Protein AF-A0A1J3H140-F1 (afdb_monomer)

Mean predicted aligned error: 4.36 Å

pLDDT: mean 90.39, std 9.06, range [60.12, 98.44]

Secondary structure (DSSP, 8-state):
---B--HHHHHT-SS-EEEEEEEEEEEEEPPPEEEGGGTEEEEEEEEE-SSSSTTS--TT-S-SSEEEEEEESSGGGS---SSTT-EEEEEEEEEEEETTEEEEE--TTTT-EEEEE---

Structure (mmCIF, N/CA/C/O backbone):
data_AF-A0A1J3H140-F1
#
_entry.id   AF-A0A1J3H140-F1
#
loop_
_atom_site.group_PDB
_atom_site.id
_atom_site.type_symbol
_atom_site.label_atom_id
_atom_site.label_alt_id
_atom_site.label_comp_id
_atom_site.label_asym_id
_atom_site.label_entity_id
_atom_site.label_seq_id
_atom_site.pdbx_PDB_ins_code
_atom_site.Cartn_x
_atom_site.Cartn_y
_atom_site.Cartn_z
_atom_site.occupancy
_atom_site.B_iso_or_equiv
_atom_site.auth_seq_id
_atom_site.auth_comp_id
_atom_site.auth_asym_id
_atom_site.auth_atom_id
_atom_site.pdbx_PDB_model_num
ATOM 1 N N . GLU A 1 1 ? -14.726 2.564 -14.659 1.00 60.12 1 GLU A N 1
ATOM 2 C CA . GLU A 1 1 ? -14.274 1.291 -14.062 1.00 60.12 1 GLU A CA 1
ATOM 3 C C . GLU A 1 1 ? -13.016 1.541 -13.249 1.00 60.12 1 GLU A C 1
ATOM 5 O O . GLU A 1 1 ? -12.283 2.470 -13.574 1.00 60.12 1 GLU A O 1
ATOM 10 N N . ASP A 1 2 ? -12.799 0.781 -12.177 1.00 82.31 2 ASP A N 1
ATOM 11 C CA . ASP A 1 2 ? -11.584 0.902 -11.369 1.00 82.31 2 ASP A CA 1
ATOM 12 C C . ASP A 1 2 ? -10.420 0.244 -12.148 1.00 82.31 2 ASP A C 1
ATOM 14 O O . ASP A 1 2 ? -10.362 -0.979 -12.259 1.00 82.31 2 ASP A O 1
ATOM 18 N N . ARG A 1 3 ? -9.522 1.046 -12.739 1.00 92.00 3 ARG A N 1
ATOM 19 C CA . ARG A 1 3 ? -8.352 0.551 -13.491 1.00 92.00 3 ARG A CA 1
ATOM 20 C C . ARG A 1 3 ? -7.260 0.080 -12.525 1.00 92.00 3 ARG A C 1
ATOM 22 O O . ARG A 1 3 ? -6.909 0.802 -11.595 1.00 92.00 3 ARG A O 1
ATOM 29 N N . LEU A 1 4 ? -6.693 -1.099 -12.783 1.00 95.00 4 LEU A N 1
ATOM 30 C CA . LEU A 1 4 ? -5.475 -1.567 -12.118 1.00 95.00 4 LEU A CA 1
ATOM 31 C C . LEU A 1 4 ? -4.261 -0.822 -12.690 1.00 95.00 4 LEU A C 1
ATOM 33 O O . LEU A 1 4 ? -4.108 -0.740 -13.909 1.00 95.00 4 LEU A O 1
ATOM 37 N N . GLN A 1 5 ? -3.432 -0.264 -11.815 1.00 96.06 5 GLN A N 1
ATOM 38 C CA . GLN A 1 5 ? -2.243 0.505 -12.174 1.00 96.06 5 GLN A CA 1
ATOM 39 C C . GLN A 1 5 ? -1.005 -0.116 -11.537 1.00 96.06 5 GLN A C 1
ATOM 41 O O . GLN A 1 5 ? -1.083 -0.673 -10.435 1.00 96.06 5 GLN A O 1
ATOM 46 N N . THR A 1 6 ? 0.133 0.003 -12.215 1.00 95.38 6 THR A N 1
ATOM 47 C CA . THR A 1 6 ? 1.414 -0.411 -11.632 1.00 95.38 6 THR A CA 1
ATOM 48 C C . THR A 1 6 ? 1.840 0.577 -10.548 1.00 95.38 6 THR A C 1
ATOM 50 O O . THR A 1 6 ? 1.400 1.732 -10.511 1.00 95.38 6 THR A O 1
ATOM 53 N N . ILE A 1 7 ? 2.696 0.137 -9.634 1.00 94.62 7 ILE A N 1
ATOM 54 C CA . ILE A 1 7 ? 3.223 0.991 -8.571 1.00 94.62 7 ILE A CA 1
ATOM 55 C C . ILE A 1 7 ? 4.049 2.131 -9.179 1.00 94.62 7 ILE A C 1
ATOM 57 O O . ILE A 1 7 ? 3.961 3.265 -8.705 1.00 94.62 7 ILE A O 1
ATOM 61 N N . GLU A 1 8 ? 4.795 1.867 -10.254 1.00 92.00 8 GLU A N 1
ATOM 62 C CA . GLU A 1 8 ? 5.551 2.889 -10.978 1.00 92.00 8 GLU A CA 1
ATOM 63 C C . GLU A 1 8 ? 4.629 3.972 -11.565 1.00 92.00 8 GLU A C 1
ATOM 65 O O . GLU A 1 8 ? 4.859 5.157 -11.304 1.00 92.00 8 GLU A O 1
ATOM 70 N N . GLU A 1 9 ? 3.541 3.590 -12.254 1.00 92.88 9 GLU A N 1
ATOM 71 C CA . GLU A 1 9 ? 2.541 4.531 -12.787 1.00 92.88 9 GLU A CA 1
ATOM 72 C C . GLU A 1 9 ? 2.000 5.458 -11.691 1.00 92.88 9 GLU A C 1
ATOM 74 O O . GLU A 1 9 ? 1.895 6.672 -11.881 1.00 92.88 9 GLU A O 1
ATOM 79 N N . LEU A 1 10 ? 1.683 4.893 -10.522 1.00 92.94 10 LEU A N 1
ATOM 80 C CA . LEU A 1 10 ? 1.178 5.657 -9.383 1.00 92.94 10 LEU A CA 1
ATOM 81 C C . LEU A 1 10 ? 2.265 6.551 -8.757 1.00 92.94 10 LEU A C 1
ATOM 83 O O . LEU A 1 10 ? 1.957 7.627 -8.245 1.00 92.94 10 LEU A O 1
ATOM 87 N N . SER A 1 11 ? 3.534 6.139 -8.810 1.00 89.94 11 SER A N 1
ATOM 88 C CA . SER A 1 11 ? 4.660 6.871 -8.215 1.00 89.94 11 SER A CA 1
ATOM 89 C C . SER A 1 11 ? 5.068 8.131 -8.990 1.00 89.94 11 SER A C 1
A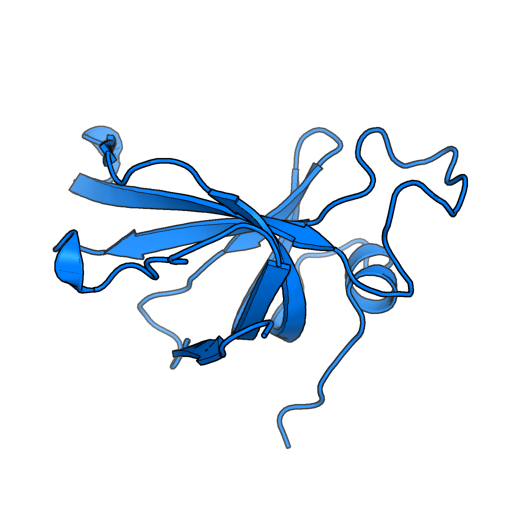TOM 91 O O . SER A 1 11 ? 5.694 9.036 -8.423 1.00 89.94 11 SER A O 1
ATOM 93 N N . TYR A 1 12 ? 4.726 8.218 -10.277 1.00 87.81 12 TYR A N 1
ATOM 94 C CA . TYR A 1 12 ? 5.056 9.377 -11.107 1.00 87.81 12 TYR A CA 1
ATOM 95 C C . TYR A 1 12 ? 4.113 10.560 -10.914 1.00 87.81 12 TYR A C 1
ATOM 97 O O . TYR A 1 12 ? 4.468 11.681 -11.282 1.00 87.81 12 TYR A O 1
ATOM 105 N N . VAL A 1 13 ? 2.941 10.354 -10.311 1.00 84.62 13 VAL A N 1
ATOM 106 C CA . VAL A 1 13 ? 1.994 11.450 -10.104 1.00 84.62 13 VAL A CA 1
ATOM 107 C C . VAL A 1 13 ? 2.506 12.368 -8.983 1.00 84.62 13 VAL A C 1
ATOM 109 O O . VAL A 1 13 ? 2.756 11.902 -7.870 1.00 84.62 13 VAL A O 1
ATOM 112 N N . PRO A 1 14 ? 2.681 13.680 -9.242 1.00 76.81 14 PRO A N 1
ATOM 113 C CA . PRO A 1 14 ? 3.219 14.608 -8.242 1.00 76.81 14 PRO A CA 1
ATOM 114 C C . PRO A 1 14 ? 2.274 14.834 -7.058 1.00 76.81 14 PRO A C 1
ATOM 116 O O . PRO A 1 14 ? 2.710 15.162 -5.958 1.00 76.81 14 PRO A O 1
ATOM 119 N N . GLN A 1 15 ? 0.972 14.702 -7.307 1.00 84.19 15 GLN A N 1
ATOM 120 C CA . GLN A 1 15 ? -0.095 14.915 -6.337 1.00 84.19 15 GLN A CA 1
ATOM 121 C C . GLN A 1 15 ? -0.619 13.582 -5.805 1.00 84.19 15 GLN A C 1
ATOM 123 O O . GLN A 1 15 ? -0.419 12.530 -6.411 1.00 84.19 15 GLN A O 1
ATOM 128 N N . SER A 1 16 ? -1.326 13.630 -4.676 1.00 85.94 16 SER A N 1
ATOM 129 C CA . SER A 1 16 ? -1.981 12.438 -4.149 1.00 85.94 16 SER A CA 1
ATOM 130 C C . SER A 1 16 ? -3.063 11.944 -5.112 1.00 85.94 16 SER A C 1
ATOM 132 O O . SER A 1 16 ? -3.894 12.728 -5.570 1.00 85.94 1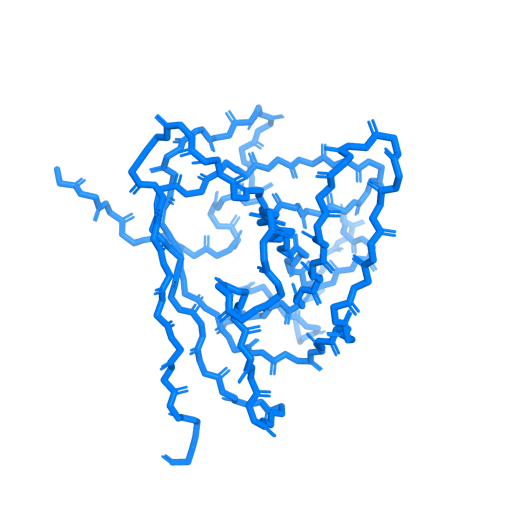6 SER A O 1
ATOM 134 N N . ILE A 1 17 ? -3.051 10.643 -5.402 1.00 87.88 17 ILE A N 1
ATOM 135 C CA . ILE A 1 17 ? -4.049 9.982 -6.240 1.00 87.88 17 ILE A CA 1
ATOM 136 C C . ILE A 1 17 ? -5.092 9.348 -5.320 1.00 87.88 17 ILE A C 1
ATOM 138 O O . ILE A 1 17 ? -4.787 8.346 -4.664 1.00 87.88 17 ILE A O 1
ATOM 142 N N . PRO A 1 18 ? -6.321 9.878 -5.258 1.00 88.19 18 PRO A N 1
ATOM 143 C CA . PRO A 1 18 ? -7.385 9.232 -4.514 1.00 88.19 18 PRO A CA 1
ATOM 144 C C . PRO A 1 18 ? -7.935 8.036 -5.298 1.00 88.19 18 PRO A C 1
ATOM 146 O O . PRO A 1 18 ? -8.043 8.070 -6.523 1.00 88.19 18 PRO A O 1
ATOM 149 N N . LYS A 1 19 ? -8.394 7.014 -4.573 1.00 90.56 19 LYS A N 1
ATOM 150 C CA . LYS A 1 19 ? -9.188 5.901 -5.113 1.00 90.56 19 LYS A CA 1
ATOM 151 C C . LYS A 1 19 ? -8.506 5.096 -6.233 1.00 90.56 19 LYS A C 1
ATOM 153 O O . LYS A 1 19 ? -9.202 4.525 -7.071 1.00 90.56 19 LYS A O 1
ATOM 158 N N . ALA A 1 20 ? -7.181 4.980 -6.216 1.00 93.44 20 ALA A N 1
ATOM 159 C CA . ALA A 1 20 ? -6.451 4.159 -7.181 1.00 93.44 20 ALA A CA 1
ATOM 160 C C . ALA A 1 20 ? -6.450 2.674 -6.784 1.00 93.44 20 ALA A C 1
ATOM 162 O O . ALA A 1 20 ? -6.691 2.318 -5.623 1.00 93.44 20 ALA A O 1
ATOM 163 N N . CYS A 1 21 ? -6.183 1.801 -7.753 1.00 95.62 21 CYS A N 1
ATOM 164 C CA . CYS A 1 21 ? -6.064 0.363 -7.528 1.00 95.62 21 CYS A CA 1
ATOM 165 C C . CYS A 1 21 ? -4.700 -0.133 -7.994 1.00 95.62 21 CYS A C 1
ATOM 167 O O . CYS A 1 21 ? -4.217 0.271 -9.048 1.00 95.62 21 CYS A O 1
ATOM 169 N N . THR A 1 22 ? -4.100 -1.033 -7.227 1.00 97.25 22 THR A N 1
ATOM 170 C CA . THR A 1 22 ? -2.827 -1.666 -7.582 1.00 97.25 22 THR A CA 1
ATOM 171 C C . THR A 1 22 ? -2.747 -3.055 -6.965 1.00 97.25 22 THR A C 1
ATOM 173 O O . THR A 1 22 ? -3.578 -3.434 -6.136 1.00 97.25 22 THR A O 1
ATOM 176 N N . VAL A 1 23 ? -1.763 -3.827 -7.392 1.00 97.88 23 VAL A N 1
ATOM 177 C CA . VAL A 1 23 ? -1.461 -5.153 -6.871 1.00 97.88 23 VAL A CA 1
ATOM 178 C C . VAL A 1 23 ? 0.041 -5.236 -6.668 1.00 97.88 23 VAL A C 1
ATOM 180 O O . VAL A 1 23 ? 0.803 -4.683 -7.456 1.00 97.88 23 VAL A O 1
ATOM 183 N N . GLY A 1 24 ? 0.472 -5.904 -5.607 1.00 97.62 24 GLY A N 1
ATOM 184 C CA . GLY A 1 24 ? 1.892 -6.103 -5.366 1.00 97.62 24 GLY A CA 1
ATOM 185 C C . GLY A 1 24 ? 2.169 -7.339 -4.533 1.00 97.62 24 GLY A C 1
ATOM 186 O O . GLY A 1 24 ? 1.297 -7.857 -3.837 1.00 97.62 24 GLY A O 1
ATOM 187 N N . VAL A 1 25 ? 3.410 -7.795 -4.610 1.00 97.88 25 VAL A N 1
ATOM 188 C CA . VAL A 1 25 ? 3.944 -8.892 -3.810 1.00 97.88 25 VAL A CA 1
ATOM 189 C C . VAL A 1 25 ? 4.388 -8.346 -2.460 1.00 97.88 25 VAL A C 1
ATOM 191 O O . VAL A 1 25 ? 5.116 -7.353 -2.388 1.00 97.88 25 VAL A O 1
ATOM 194 N N . VAL A 1 26 ? 3.959 -8.998 -1.384 1.00 98.19 26 VAL A N 1
ATOM 195 C CA . VAL A 1 26 ? 4.349 -8.672 -0.013 1.00 98.19 26 VAL A CA 1
ATOM 196 C C . VAL A 1 26 ? 5.808 -9.052 0.205 1.00 98.19 26 VAL A C 1
ATOM 198 O O . VAL A 1 26 ? 6.167 -10.225 0.129 1.00 98.19 26 VAL A O 1
ATOM 201 N N . ILE A 1 27 ? 6.641 -8.064 0.536 1.00 97.06 27 ILE A N 1
ATOM 202 C CA . ILE A 1 27 ? 8.062 -8.271 0.872 1.00 97.06 27 ILE A CA 1
ATOM 203 C C . ILE A 1 27 ? 8.370 -8.067 2.358 1.00 97.06 27 ILE A C 1
ATOM 205 O O . ILE A 1 27 ? 9.416 -8.492 2.834 1.00 97.06 27 ILE A O 1
ATOM 209 N N . ASP A 1 28 ? 7.474 -7.401 3.086 1.00 97.19 28 ASP A N 1
ATOM 210 C CA . ASP A 1 28 ? 7.604 -7.119 4.515 1.00 97.19 28 ASP A CA 1
ATOM 211 C C . ASP A 1 28 ? 6.228 -6.765 5.092 1.00 97.19 28 ASP A C 1
ATOM 213 O O . ASP A 1 28 ? 5.405 -6.132 4.423 1.00 97.19 28 ASP A O 1
ATOM 217 N N . SER A 1 29 ? 5.981 -7.142 6.343 1.00 97.50 29 SER A N 1
ATOM 218 C CA . SER A 1 29 ? 4.747 -6.826 7.060 1.00 97.50 29 SER A CA 1
ATOM 219 C C . SER A 1 29 ? 5.041 -6.686 8.545 1.00 97.50 29 SER A C 1
ATOM 221 O O . SER A 1 29 ? 5.540 -7.614 9.177 1.00 97.50 29 SER A O 1
ATOM 223 N N . THR A 1 30 ? 4.654 -5.560 9.138 1.00 97.38 30 THR A N 1
ATOM 224 C CA . THR A 1 30 ? 4.724 -5.406 10.594 1.00 97.38 30 THR A CA 1
ATOM 225 C C . THR A 1 30 ? 3.650 -6.248 11.277 1.00 97.38 30 THR A C 1
ATOM 227 O O . THR A 1 30 ? 2.618 -6.568 10.681 1.00 97.38 30 THR A O 1
ATOM 230 N N . ASN A 1 31 ? 3.822 -6.527 12.569 1.00 96.12 31 ASN A N 1
ATOM 231 C CA . ASN A 1 31 ? 2.676 -6.866 13.410 1.00 96.12 31 ASN A CA 1
ATOM 232 C C . ASN A 1 31 ? 1.714 -5.669 13.493 1.00 96.12 31 ASN A C 1
ATOM 234 O O . ASN A 1 31 ? 2.113 -4.519 13.270 1.00 96.12 31 ASN A O 1
ATOM 238 N N . ALA A 1 32 ? 0.443 -5.943 13.793 1.00 96.81 32 ALA A N 1
ATOM 239 C CA . ALA A 1 32 ? -0.501 -4.887 14.130 1.00 96.81 32 ALA A CA 1
ATOM 240 C C . ALA A 1 32 ? -0.106 -4.273 15.479 1.00 96.81 32 ALA A C 1
ATOM 242 O O . ALA A 1 32 ? 0.206 -4.997 16.424 1.00 96.81 32 ALA A O 1
ATOM 243 N N . TYR A 1 33 ? -0.124 -2.948 15.568 1.00 96.94 33 TYR A N 1
ATOM 244 C CA . TYR A 1 33 ? 0.118 -2.218 16.811 1.00 96.94 33 TYR A CA 1
ATOM 245 C C . TYR A 1 33 ? -0.913 -1.101 16.959 1.00 96.94 33 TYR A C 1
ATOM 247 O O . TYR A 1 33 ? -1.460 -0.622 15.968 1.00 96.94 33 TYR A O 1
ATOM 255 N N . PHE A 1 34 ? -1.209 -0.699 18.191 1.00 96.69 34 PHE A N 1
ATOM 256 C CA . PHE A 1 34 ? -2.178 0.361 18.454 1.00 96.69 34 PHE A CA 1
ATOM 257 C C . PHE A 1 34 ? -1.501 1.738 18.394 1.00 96.69 34 PHE A C 1
ATOM 259 O O . PHE A 1 34 ? -0.462 1.942 19.017 1.00 96.69 34 PHE A O 1
ATOM 266 N N . GLU A 1 35 ? -2.063 2.675 17.628 1.00 95.75 35 GLU A N 1
ATOM 267 C CA . GLU A 1 35 ? -1.601 4.064 17.533 1.00 95.75 35 GLU A CA 1
ATOM 268 C C . GLU A 1 35 ? -2.563 4.969 18.313 1.00 95.75 35 GLU A C 1
ATOM 270 O O . GLU A 1 35 ? -3.632 5.331 17.815 1.00 95.75 35 GLU A O 1
ATOM 275 N N . GLU A 1 36 ? -2.174 5.336 19.540 1.00 94.31 36 GLU A N 1
ATOM 276 C CA . GLU A 1 36 ? -3.022 6.062 20.502 1.00 94.31 36 GLU A CA 1
ATOM 277 C C . GLU A 1 36 ? -3.579 7.371 19.934 1.00 94.31 36 GLU A C 1
ATOM 279 O O . GLU A 1 36 ? -4.776 7.628 20.031 1.00 94.31 36 GLU A O 1
ATOM 284 N N . THR A 1 37 ? -2.749 8.158 19.243 1.00 94.19 37 THR A N 1
ATOM 285 C CA . THR A 1 37 ? -3.153 9.445 18.652 1.00 94.19 37 THR A CA 1
ATOM 286 C C . THR A 1 37 ? -4.279 9.303 17.628 1.00 94.19 37 THR A C 1
ATOM 288 O O . THR A 1 37 ? -5.079 10.220 17.454 1.00 94.19 37 THR A O 1
ATOM 291 N N . LYS A 1 38 ? -4.351 8.163 16.929 1.00 89.00 38 LYS A N 1
ATOM 292 C CA . LYS A 1 38 ? -5.415 7.878 15.954 1.00 89.00 38 LYS A CA 1
ATOM 293 C C . LYS A 1 38 ? -6.529 7.012 16.528 1.00 89.00 38 LYS A C 1
ATOM 295 O O . LYS A 1 38 ? -7.527 6.820 15.836 1.00 89.00 38 LYS A O 1
ATOM 300 N N . ASN A 1 39 ? -6.358 6.497 17.748 1.00 95.19 39 ASN A N 1
ATOM 301 C CA . ASN A 1 39 ? -7.251 5.549 18.407 1.00 95.19 39 ASN A CA 1
ATOM 302 C C . ASN A 1 39 ? -7.593 4.339 17.511 1.00 95.19 39 ASN A C 1
ATOM 304 O O . ASN A 1 39 ? -8.755 3.951 17.384 1.00 95.19 39 ASN A O 1
ATOM 308 N N . LYS A 1 40 ? -6.587 3.800 16.807 1.00 95.38 40 LYS A N 1
ATOM 309 C CA . LYS A 1 40 ? -6.741 2.713 15.825 1.00 95.38 40 LYS A CA 1
ATOM 310 C C . LYS A 1 40 ? -5.552 1.766 15.849 1.00 95.38 40 LYS A C 1
ATOM 312 O O . LYS A 1 40 ? -4.423 2.174 16.114 1.00 95.38 40 LYS A O 1
ATOM 317 N N . TYR A 1 41 ? -5.795 0.516 15.474 1.00 96.50 41 TYR A N 1
ATOM 318 C CA . TYR A 1 41 ? -4.741 -0.412 15.096 1.00 96.50 41 TYR A CA 1
ATOM 319 C C . TYR A 1 41 ? -4.191 -0.055 13.720 1.00 96.50 41 TYR A C 1
ATOM 321 O O . TYR A 1 41 ? -4.936 0.262 12.789 1.00 96.50 41 TYR A O 1
ATOM 329 N N . VAL A 1 42 ? -2.870 -0.127 13.606 1.00 96.38 42 VAL A N 1
ATOM 330 C CA . VAL A 1 42 ? -2.107 0.175 12.403 1.00 96.38 42 VAL A CA 1
ATOM 331 C C . VAL A 1 42 ? -1.327 -1.057 11.989 1.00 96.38 42 VAL A C 1
ATOM 333 O O . VAL A 1 42 ? -0.699 -1.722 12.817 1.00 96.38 42 VAL A O 1
ATOM 336 N N . LYS A 1 43 ? -1.313 -1.330 10.686 1.00 96.69 43 LYS A N 1
ATOM 337 C CA . LYS A 1 43 ? -0.401 -2.300 10.082 1.00 96.69 43 LYS A CA 1
ATOM 338 C C . LYS A 1 43 ? 0.248 -1.714 8.844 1.00 96.69 43 LYS A C 1
ATOM 340 O O . LYS A 1 43 ? -0.414 -1.050 8.046 1.00 96.69 43 LYS A O 1
ATOM 345 N N . LYS A 1 44 ? 1.552 -1.949 8.707 1.00 96.94 44 LYS A N 1
ATOM 346 C CA . LYS A 1 44 ? 2.343 -1.503 7.562 1.00 96.94 44 LYS A CA 1
ATOM 347 C C . LYS A 1 44 ? 2.768 -2.718 6.763 1.00 96.94 44 LYS A C 1
ATOM 349 O O . LYS A 1 44 ? 3.330 -3.654 7.329 1.00 96.94 44 LYS A O 1
ATOM 354 N N . ILE A 1 45 ? 2.516 -2.684 5.464 1.00 97.94 45 ILE A N 1
ATOM 355 C CA . ILE A 1 45 ? 2.926 -3.734 4.531 1.00 97.94 45 ILE A CA 1
ATOM 356 C C . ILE A 1 45 ? 3.738 -3.084 3.418 1.00 97.94 45 ILE A C 1
ATOM 358 O O . ILE A 1 45 ? 3.314 -2.068 2.869 1.00 97.94 45 ILE A O 1
ATOM 362 N N . LYS A 1 46 ? 4.904 -3.644 3.089 1.00 97.06 46 LYS A N 1
ATOM 363 C CA . LYS A 1 46 ? 5.692 -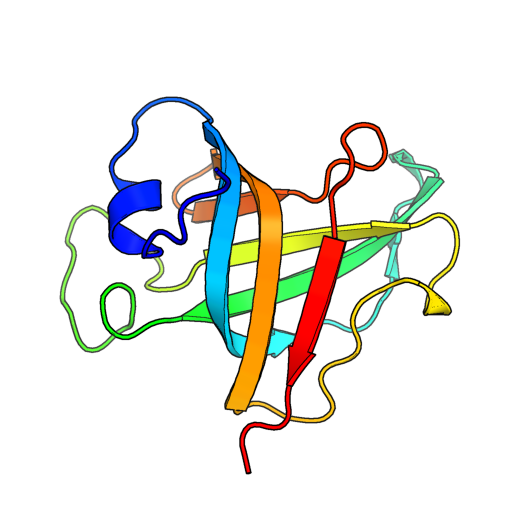3.202 1.935 1.00 97.06 46 LYS A CA 1
ATOM 364 C C . LYS A 1 46 ? 5.413 -4.107 0.745 1.00 97.06 46 LYS A C 1
ATOM 366 O O . LYS A 1 46 ? 5.469 -5.331 0.874 1.00 97.06 46 LYS A O 1
ATOM 371 N N . LEU A 1 47 ? 5.136 -3.484 -0.393 1.00 97.50 47 LEU A N 1
ATOM 372 C CA . LEU A 1 47 ? 4.808 -4.142 -1.649 1.00 97.50 47 LEU A CA 1
ATOM 373 C C . LEU A 1 47 ? 5.813 -3.783 -2.741 1.00 97.50 47 LEU A C 1
ATOM 375 O O . LEU A 1 47 ? 6.317 -2.658 -2.784 1.00 97.50 47 LEU A O 1
ATOM 379 N N . VAL A 1 48 ? 6.037 -4.723 -3.651 1.00 96.12 48 VAL A N 1
ATOM 380 C CA . VAL A 1 48 ? 6.748 -4.509 -4.920 1.00 96.12 48 VAL A CA 1
ATOM 381 C C . VAL A 1 48 ? 5.932 -5.076 -6.074 1.00 96.12 48 VAL A C 1
ATOM 383 O O . VAL A 1 48 ? 5.097 -5.957 -5.870 1.00 96.12 48 VAL A O 1
ATOM 386 N N . ASP A 1 49 ? 6.197 -4.601 -7.283 1.00 95.31 49 ASP A N 1
ATOM 387 C CA . ASP A 1 49 ? 5.730 -5.226 -8.521 1.00 95.31 49 ASP A CA 1
ATOM 388 C C . ASP A 1 49 ? 6.884 -5.312 -9.535 1.00 95.31 49 ASP A C 1
ATOM 390 O O . ASP A 1 49 ? 8.040 -5.020 -9.213 1.00 95.31 49 ASP A O 1
ATOM 394 N N . ASP A 1 50 ? 6.598 -5.760 -10.753 1.00 92.81 50 ASP A N 1
ATOM 395 C CA . ASP A 1 50 ? 7.572 -5.894 -11.840 1.00 92.81 50 ASP A CA 1
ATOM 396 C C . ASP A 1 50 ? 8.161 -4.549 -12.310 1.00 92.81 50 ASP A C 1
ATOM 398 O O . ASP A 1 50 ? 9.286 -4.506 -12.829 1.00 92.81 50 ASP A O 1
ATOM 402 N N . THR A 1 51 ? 7.433 -3.452 -12.091 1.00 92.00 51 THR A N 1
ATOM 403 C CA . THR A 1 51 ? 7.831 -2.084 -12.450 1.00 92.00 51 THR A CA 1
ATOM 404 C C . THR A 1 51 ? 8.575 -1.351 -11.333 1.00 92.00 51 THR A C 1
ATOM 406 O O . THR A 1 51 ? 9.395 -0.482 -11.613 1.00 92.00 51 THR A O 1
ATOM 409 N N . TYR A 1 52 ? 8.353 -1.722 -10.071 1.00 89.62 52 TYR A N 1
ATOM 410 C CA . TYR A 1 52 ? 8.802 -0.978 -8.897 1.00 89.62 52 TYR A CA 1
ATOM 411 C C . TYR A 1 52 ? 9.440 -1.914 -7.863 1.00 89.62 52 TYR A C 1
ATOM 413 O O . TYR A 1 52 ? 8.821 -2.339 -6.885 1.00 89.62 52 TYR A O 1
ATOM 421 N N . ASN A 1 53 ? 10.709 -2.247 -8.106 1.00 88.75 53 ASN A N 1
ATOM 422 C CA . ASN A 1 53 ? 11.516 -3.143 -7.278 1.00 88.75 53 ASN A CA 1
ATOM 423 C C . ASN A 1 53 ? 13.016 -2.795 -7.378 1.00 88.75 53 ASN A C 1
ATOM 425 O O . ASN A 1 53 ? 13.422 -1.929 -8.154 1.00 88.75 53 ASN A O 1
ATOM 429 N N . THR A 1 54 ? 13.859 -3.451 -6.577 1.00 81.56 54 THR A N 1
ATOM 430 C CA . THR A 1 54 ? 15.299 -3.140 -6.469 1.00 81.56 54 THR A CA 1
ATOM 431 C C . THR A 1 54 ? 16.124 -3.497 -7.706 1.00 81.56 54 THR A C 1
ATOM 433 O O . THR A 1 54 ? 17.264 -3.051 -7.808 1.00 81.56 54 THR A O 1
ATOM 436 N N . SER A 1 55 ? 15.582 -4.275 -8.648 1.00 79.12 55 SER A N 1
ATOM 437 C CA . SER A 1 55 ? 16.287 -4.610 -9.894 1.00 79.12 55 SER A CA 1
ATOM 438 C C . SER A 1 55 ? 16.324 -3.447 -10.891 1.00 79.12 55 SER A C 1
ATOM 440 O O . SER A 1 55 ? 17.146 -3.452 -11.806 1.00 79.12 55 SER A O 1
ATOM 442 N N . ARG A 1 56 ? 15.481 -2.423 -10.699 1.00 71.19 56 ARG A N 1
ATOM 443 C CA . ARG A 1 56 ? 15.453 -1.212 -11.523 1.00 71.19 56 ARG A CA 1
ATOM 444 C C . ARG A 1 56 ? 16.043 -0.038 -10.746 1.00 71.19 56 ARG A C 1
ATOM 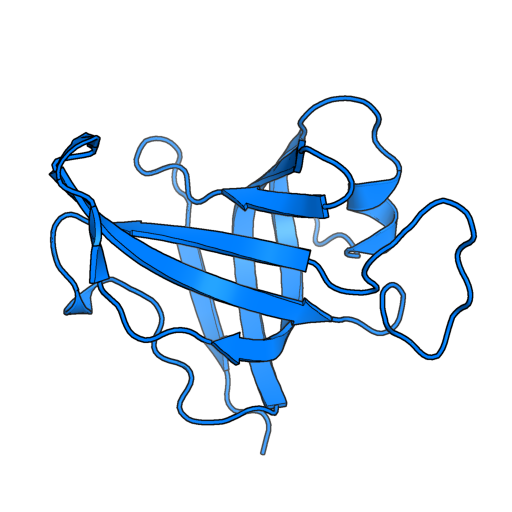446 O O . ARG A 1 56 ? 15.501 0.388 -9.727 1.00 71.19 56 ARG A O 1
ATOM 453 N N . TYR A 1 57 ? 17.169 0.489 -11.224 1.00 68.69 57 TYR A N 1
ATOM 454 C CA . TYR A 1 57 ? 17.776 1.688 -10.649 1.00 68.69 57 TYR A CA 1
ATOM 455 C C . TYR A 1 57 ? 16.883 2.909 -10.902 1.00 68.69 57 TYR A C 1
ATOM 457 O O . TYR A 1 57 ? 16.601 3.238 -12.053 1.00 68.69 57 TYR A O 1
ATOM 465 N N . ASN A 1 58 ? 16.480 3.605 -9.835 1.00 70.19 58 ASN A N 1
ATOM 466 C CA . ASN A 1 58 ? 15.785 4.887 -9.921 1.00 70.19 58 ASN A CA 1
ATOM 467 C C . ASN A 1 58 ? 16.498 5.924 -9.028 1.00 70.19 58 ASN A C 1
ATOM 469 O O . ASN A 1 58 ? 16.400 5.840 -7.802 1.00 70.19 58 ASN A O 1
ATOM 473 N N . PRO A 1 59 ? 17.201 6.917 -9.608 1.00 68.00 59 PRO A N 1
ATOM 474 C CA . PRO A 1 59 ? 17.978 7.898 -8.846 1.00 68.00 59 PRO A CA 1
ATOM 475 C C . PRO A 1 59 ? 17.110 8.826 -7.985 1.00 68.00 59 PRO A C 1
ATOM 477 O O . PRO A 1 59 ? 17.611 9.450 -7.052 1.00 68.00 59 PRO A O 1
ATOM 480 N N . HIS A 1 60 ? 15.810 8.916 -8.268 1.00 66.12 60 HIS A N 1
ATOM 481 C CA . HIS A 1 60 ? 14.867 9.765 -7.537 1.00 66.12 60 HIS A CA 1
ATOM 482 C C . HIS A 1 60 ? 14.152 9.030 -6.401 1.00 66.12 60 HIS A C 1
ATOM 484 O O . HIS A 1 60 ? 13.187 9.548 -5.838 1.00 66.12 60 HIS A O 1
ATOM 490 N N . GLN A 1 61 ? 14.590 7.813 -6.078 1.00 67.50 61 GLN A N 1
ATOM 491 C CA . GLN A 1 61 ? 13.849 6.926 -5.207 1.00 67.50 61 GLN A CA 1
ATOM 492 C C . GLN A 1 61 ? 14.777 6.198 -4.238 1.00 67.50 61 GLN A C 1
ATOM 494 O O . GLN A 1 61 ? 15.538 5.310 -4.606 1.00 67.50 61 GLN A O 1
ATOM 499 N N . LYS A 1 62 ? 14.679 6.563 -2.956 1.00 71.12 62 LYS A N 1
ATOM 500 C CA . LYS A 1 62 ? 15.492 5.960 -1.891 1.00 71.12 62 LYS A CA 1
ATOM 501 C C . LYS A 1 62 ? 15.129 4.496 -1.626 1.00 71.12 62 LYS A C 1
ATOM 503 O O . LYS A 1 62 ? 15.986 3.712 -1.231 1.00 71.12 62 LYS A O 1
ATOM 508 N N . TYR A 1 63 ? 13.858 4.144 -1.821 1.00 79.88 63 TYR A N 1
ATOM 509 C CA . TYR A 1 63 ? 13.322 2.821 -1.523 1.00 79.88 63 TYR A CA 1
ATOM 510 C C . TYR A 1 63 ? 12.492 2.282 -2.685 1.00 79.88 63 TYR A C 1
ATOM 512 O O . TYR A 1 63 ? 11.468 2.866 -3.044 1.00 79.88 63 TYR A O 1
ATOM 520 N N . SER A 1 64 ? 12.889 1.132 -3.227 1.00 87.06 64 SER A N 1
ATOM 521 C CA . SER 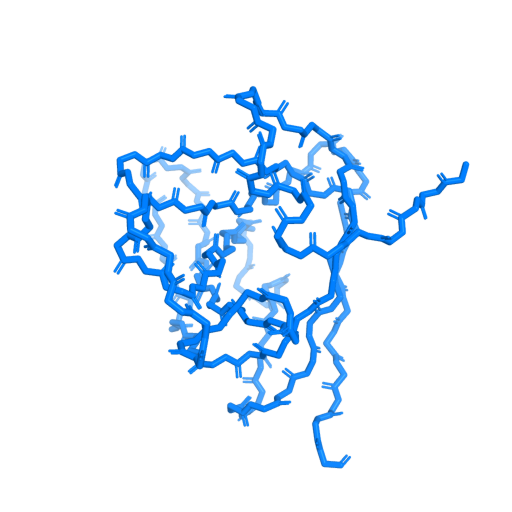A 1 64 ? 12.203 0.456 -4.336 1.00 87.06 64 SER A CA 1
ATOM 522 C C . SER A 1 64 ? 11.010 -0.398 -3.903 1.00 87.06 64 SER A C 1
ATOM 524 O O . SER A 1 64 ? 10.907 -1.554 -4.294 1.00 87.06 64 SER A O 1
ATOM 526 N N . TYR A 1 65 ? 10.143 0.153 -3.048 1.00 93.00 65 TYR A N 1
ATOM 527 C CA . TYR A 1 65 ? 8.911 -0.490 -2.585 1.00 93.00 65 TYR A CA 1
ATOM 528 C C . TYR A 1 65 ? 7.837 0.537 -2.204 1.00 93.00 65 TYR A C 1
ATOM 530 O O . TYR A 1 65 ? 8.133 1.661 -1.788 1.00 93.00 65 TYR A O 1
ATOM 538 N N . LEU A 1 66 ? 6.577 0.139 -2.325 1.00 95.06 66 LEU A N 1
ATOM 539 C CA . LEU A 1 66 ? 5.414 0.875 -1.838 1.00 95.06 66 LEU A CA 1
ATOM 540 C C . LEU A 1 66 ? 5.163 0.507 -0.373 1.00 95.06 66 LEU A C 1
ATOM 542 O O . LEU A 1 66 ? 5.082 -0.671 -0.047 1.00 95.06 66 LEU A O 1
ATOM 546 N N . THR A 1 67 ? 4.996 1.490 0.516 1.00 96.25 67 THR A N 1
ATOM 547 C CA . THR A 1 67 ? 4.557 1.231 1.903 1.00 96.25 67 THR A CA 1
ATOM 548 C C . THR A 1 67 ? 3.062 1.486 2.043 1.00 96.25 67 THR A C 1
ATOM 550 O O . THR A 1 67 ? 2.606 2.609 1.859 1.00 96.25 67 THR A O 1
ATOM 553 N N . VAL A 1 68 ? 2.291 0.471 2.412 1.00 97.00 68 VAL A N 1
ATOM 554 C CA . VAL A 1 68 ? 0.838 0.567 2.569 1.00 97.00 68 VAL A CA 1
ATOM 555 C C . VAL A 1 68 ? 0.471 0.585 4.045 1.00 97.00 68 VAL A C 1
ATOM 557 O O . VAL A 1 68 ? 0.871 -0.304 4.798 1.00 97.00 68 VAL A O 1
ATOM 560 N N . PHE A 1 69 ? -0.300 1.589 4.449 1.00 96.19 69 PHE A N 1
ATOM 561 C CA . PHE A 1 69 ? -0.818 1.748 5.798 1.00 96.19 69 PHE A CA 1
ATOM 562 C C . PHE A 1 69 ? -2.284 1.328 5.851 1.00 96.19 69 PHE A C 1
ATOM 564 O O . PHE A 1 69 ? -3.140 1.887 5.160 1.00 96.19 69 PHE A O 1
ATOM 571 N N . PHE A 1 70 ? -2.558 0.362 6.718 1.00 95.88 70 PHE A N 1
ATOM 572 C CA . PHE A 1 70 ? -3.897 -0.083 7.065 1.00 95.88 70 PHE A CA 1
ATOM 573 C C . PHE A 1 70 ? -4.255 0.434 8.449 1.00 95.88 70 PHE A C 1
ATOM 575 O O . PHE A 1 70 ? -3.421 0.414 9.355 1.00 95.88 70 PHE A O 1
ATOM 582 N N . TYR A 1 71 ? -5.501 0.873 8.591 1.00 94.12 71 TYR A N 1
ATOM 583 C CA . TYR A 1 71 ? -6.053 1.422 9.820 1.00 94.12 71 TYR A CA 1
ATOM 584 C C . TYR A 1 71 ? -7.375 0.725 10.111 1.00 94.12 71 TYR A C 1
ATOM 586 O O . TYR A 1 71 ? -8.220 0.647 9.221 1.00 94.12 71 TYR A O 1
ATOM 594 N N . SER A 1 72 ? -7.560 0.249 11.339 1.00 93.62 72 SER A N 1
ATOM 595 C CA . SER A 1 72 ? -8.830 -0.330 11.778 1.00 93.62 72 SER A CA 1
ATOM 596 C C . SER A 1 72 ? -9.050 -0.138 13.283 1.00 93.62 72 SER A C 1
ATOM 598 O O . SER A 1 72 ? -8.076 -0.147 14.040 1.00 93.62 72 SER A O 1
ATOM 600 N N . PRO A 1 73 ? -10.301 -0.001 13.759 1.00 93.75 73 PRO A N 1
ATOM 601 C CA . PRO A 1 73 ? -10.632 -0.112 15.179 1.00 93.75 73 PRO A CA 1
ATOM 602 C C . PRO A 1 73 ? -10.314 -1.487 15.783 1.00 93.75 73 PRO A C 1
ATOM 604 O O . PRO A 1 73 ? -10.136 -1.581 16.995 1.00 93.75 73 PRO A O 1
ATOM 607 N N . LYS A 1 74 ? -10.238 -2.543 14.960 1.00 93.81 74 LYS A N 1
ATOM 608 C CA . LYS A 1 74 ? -9.980 -3.920 15.399 1.00 93.81 74 LYS A CA 1
ATOM 609 C C . LYS A 1 74 ? -8.794 -4.536 14.650 1.00 93.81 74 LYS A C 1
ATOM 611 O O . LYS A 1 74 ? -8.702 -4.373 13.430 1.00 93.81 74 LYS A O 1
ATOM 616 N N . PRO A 1 75 ? -7.886 -5.254 15.330 1.00 94.75 75 PRO A N 1
ATOM 617 C CA . PRO A 1 75 ? -6.710 -5.826 14.684 1.00 94.75 75 PRO A CA 1
ATOM 618 C C . PRO A 1 75 ? -7.058 -6.943 13.689 1.00 94.75 75 PRO A C 1
ATOM 620 O O . PRO A 1 75 ? -6.337 -7.112 12.709 1.00 94.75 75 PRO A O 1
ATOM 623 N N . GLU A 1 76 ? -8.154 -7.677 13.902 1.00 94.25 76 GLU A N 1
ATOM 624 C CA . GLU A 1 76 ? -8.612 -8.761 13.022 1.00 94.25 76 GLU A CA 1
ATOM 625 C C . GLU A 1 76 ? -9.093 -8.295 11.639 1.00 94.25 76 GLU A C 1
ATOM 627 O O . GLU A 1 76 ? -9.074 -9.081 10.695 1.00 94.25 76 GLU A O 1
ATOM 632 N N . ASP A 1 77 ? -9.455 -7.018 11.490 1.00 93.06 77 ASP A N 1
ATOM 633 C CA . ASP A 1 77 ? -9.874 -6.435 10.207 1.00 93.06 77 ASP A CA 1
ATOM 634 C C . ASP A 1 77 ? -8.674 -5.989 9.344 1.00 93.06 77 ASP A C 1
ATOM 636 O O . ASP A 1 77 ? -8.840 -5.500 8.223 1.00 93.06 77 ASP A O 1
ATOM 640 N N . LEU A 1 78 ? -7.447 -6.104 9.866 1.00 95.19 78 LEU A N 1
ATOM 641 C CA . LEU A 1 78 ? -6.226 -5.758 9.145 1.00 95.19 78 LEU A CA 1
ATOM 642 C C . LEU A 1 78 ? -5.733 -6.955 8.315 1.00 95.19 78 LEU A C 1
ATOM 644 O O . LEU A 1 78 ? -5.816 -8.100 8.764 1.00 95.19 78 LEU A O 1
ATOM 648 N N . PRO A 1 79 ? -5.137 -6.722 7.132 1.00 95.75 79 PRO A N 1
ATOM 649 C CA . PRO A 1 79 ? -4.566 -7.798 6.327 1.00 95.75 79 PRO A CA 1
ATOM 650 C C . PR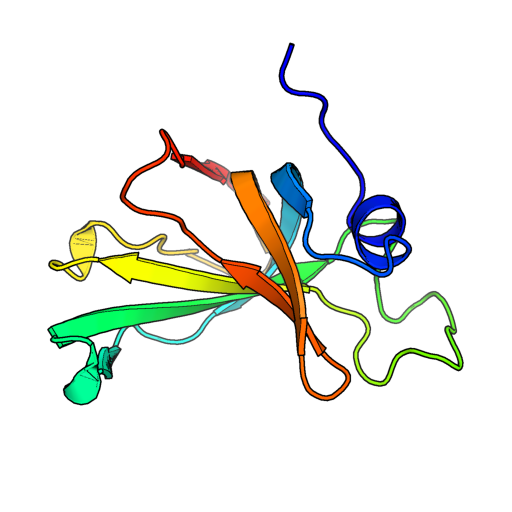O A 1 79 ? -3.501 -8.563 7.105 1.00 95.75 79 PRO A C 1
ATOM 652 O O . PRO A 1 79 ? -2.629 -7.968 7.740 1.00 95.75 79 PRO A O 1
ATOM 655 N N . ASN A 1 80 ? -3.521 -9.891 7.026 1.00 95.69 80 ASN A N 1
ATOM 656 C CA . ASN A 1 80 ?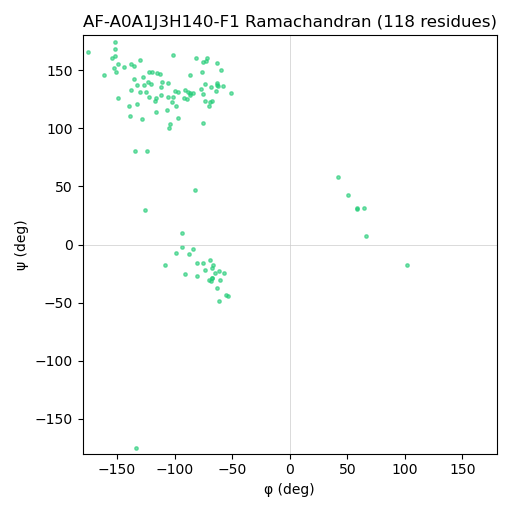 -2.526 -10.735 7.678 1.00 95.69 80 ASN A CA 1
ATOM 657 C C . ASN A 1 80 ? -1.829 -11.676 6.688 1.00 95.69 80 ASN A C 1
ATOM 659 O O . ASN A 1 80 ? -2.215 -12.844 6.606 1.00 95.69 80 ASN A O 1
ATOM 663 N N . PRO A 1 81 ? -0.827 -11.171 5.933 1.00 95.81 81 PRO A N 1
ATOM 664 C CA . PRO A 1 81 ? 0.033 -12.008 5.099 1.00 95.81 81 PRO A CA 1
ATOM 665 C C . PRO A 1 81 ? 0.600 -13.163 5.917 1.00 95.81 81 PRO A C 1
ATOM 667 O O . PRO A 1 81 ? 1.110 -12.942 7.017 1.00 95.81 81 PRO A O 1
ATOM 670 N N . ARG A 1 82 ? 0.493 -14.390 5.401 1.00 93.75 82 ARG A N 1
ATOM 671 C CA . ARG A 1 82 ? 1.025 -15.573 6.095 1.00 93.75 82 ARG A CA 1
ATOM 672 C C . ARG A 1 82 ? 2.523 -15.704 5.862 1.00 93.75 82 ARG A C 1
ATOM 674 O O . ARG A 1 82 ? 3.226 -16.259 6.702 1.00 93.75 82 ARG A O 1
ATOM 681 N N . ARG A 1 83 ? 2.997 -15.182 4.731 1.00 95.12 83 ARG A N 1
ATOM 682 C CA . ARG A 1 83 ? 4.394 -15.228 4.310 1.00 95.12 83 ARG A CA 1
ATOM 683 C C . ARG A 1 83 ? 4.760 -14.040 3.430 1.00 95.12 83 ARG A C 1
ATOM 685 O O . ARG A 1 83 ? 3.912 -13.391 2.822 1.00 95.12 83 ARG A O 1
ATOM 692 N N . ILE A 1 84 ? 6.063 -13.815 3.329 1.00 96.62 84 ILE A N 1
ATOM 693 C CA . ILE A 1 84 ? 6.651 -13.044 2.235 1.00 96.62 84 ILE A CA 1
ATOM 694 C C . ILE A 1 84 ? 6.379 -13.798 0.925 1.00 96.62 84 ILE A C 1
ATOM 696 O O . ILE A 1 84 ? 6.499 -15.022 0.889 1.00 96.62 84 ILE A O 1
ATOM 700 N N . GLY A 1 85 ? 6.001 -13.073 -0.125 1.00 97.06 85 GLY A N 1
ATOM 701 C CA . GLY A 1 85 ? 5.610 -13.635 -1.420 1.00 97.06 85 GLY A CA 1
ATOM 702 C C . GLY A 1 85 ? 4.099 -13.675 -1.665 1.00 97.06 85 GLY A C 1
ATOM 703 O O . GLY A 1 85 ? 3.691 -13.749 -2.819 1.00 97.06 85 GLY A O 1
ATOM 704 N N . ASP A 1 86 ? 3.264 -13.561 -0.623 1.00 98.31 86 ASP A N 1
ATOM 705 C CA . ASP A 1 86 ? 1.813 -13.422 -0.803 1.00 98.31 86 ASP A CA 1
ATOM 706 C C . ASP A 1 86 ? 1.482 -12.164 -1.627 1.00 98.31 86 ASP A C 1
ATOM 708 O O . ASP A 1 86 ? 2.194 -11.159 -1.581 1.00 98.31 86 ASP A O 1
ATOM 712 N N . ILE A 1 87 ? 0.384 -12.203 -2.379 1.00 98.31 87 ILE A N 1
ATOM 713 C CA . ILE A 1 87 ? -0.034 -11.110 -3.262 1.00 98.31 87 ILE A CA 1
ATOM 714 C C . ILE A 1 87 ? -1.117 -10.295 -2.563 1.00 98.31 87 ILE A C 1
ATOM 716 O O . ILE A 1 87 ? -2.092 -10.843 -2.050 1.00 98.31 87 ILE A O 1
ATOM 720 N N . LEU A 1 88 ? -0.979 -8.972 -2.569 1.00 98.44 88 LEU A N 1
ATOM 721 C CA . LEU A 1 88 ? -1.950 -8.051 -1.992 1.00 98.44 88 LEU A CA 1
ATOM 722 C C . LEU A 1 88 ? -2.558 -7.172 -3.084 1.00 98.44 88 LEU A C 1
ATOM 724 O O . LEU A 1 88 ? -1.879 -6.338 -3.684 1.00 98.44 88 LEU A O 1
ATOM 728 N N . TYR A 1 89 ? -3.856 -7.346 -3.316 1.00 97.75 89 TYR A N 1
ATOM 729 C CA . TYR A 1 89 ? -4.661 -6.461 -4.150 1.00 97.75 89 TYR A CA 1
ATOM 730 C C . TYR A 1 89 ? -5.224 -5.315 -3.307 1.00 97.75 89 TYR A C 1
ATOM 732 O O . TYR A 1 89 ? -5.812 -5.539 -2.246 1.00 97.75 89 TYR A O 1
ATOM 740 N N . LEU A 1 90 ? -5.064 -4.088 -3.799 1.00 96.50 90 LEU A N 1
ATOM 741 C CA . LEU A 1 90 ? -5.530 -2.857 -3.174 1.00 96.50 90 LEU A CA 1
ATOM 742 C C . LEU A 1 90 ? -6.560 -2.192 -4.077 1.00 96.50 90 LEU A C 1
ATOM 744 O O . LEU A 1 90 ? -6.263 -1.839 -5.220 1.00 96.50 90 LEU A O 1
ATOM 748 N N . ARG A 1 91 ? -7.753 -1.949 -3.541 1.00 95.12 91 ARG A N 1
ATOM 749 C CA . ARG A 1 91 ? -8.826 -1.256 -4.245 1.00 95.12 91 ARG A CA 1
ATOM 750 C C . ARG A 1 91 ? -9.167 0.057 -3.563 1.00 95.12 91 ARG A C 1
ATOM 752 O O . ARG A 1 91 ? -9.534 0.077 -2.389 1.00 95.12 91 ARG A O 1
ATOM 759 N N . ARG A 1 92 ? -9.127 1.134 -4.349 1.00 93.31 92 ARG A N 1
ATOM 760 C CA . ARG A 1 92 ? -9.517 2.503 -3.979 1.00 93.31 92 ARG A CA 1
ATOM 761 C C . ARG A 1 92 ? -8.663 3.165 -2.892 1.00 93.31 92 ARG A C 1
ATOM 763 O O . ARG A 1 92 ? -9.152 4.036 -2.181 1.00 93.31 92 ARG A O 1
ATOM 770 N N . PHE A 1 93 ? -7.382 2.827 -2.813 1.00 94.56 93 PHE A N 1
ATOM 771 C CA . PHE A 1 93 ? -6.449 3.438 -1.863 1.00 94.56 93 PHE A CA 1
ATOM 772 C C . PHE A 1 93 ? -6.038 4.849 -2.300 1.00 94.56 93 PHE A C 1
ATOM 774 O O . PHE A 1 93 ? -6.109 5.196 -3.482 1.00 94.56 93 PHE A O 1
ATOM 781 N N . SER A 1 94 ? -5.608 5.665 -1.334 1.00 93.75 94 SER A N 1
ATOM 782 C CA . SER A 1 94 ? -4.960 6.947 -1.621 1.00 93.75 94 SER A CA 1
ATOM 783 C C . SER A 1 94 ? -3.454 6.764 -1.699 1.00 93.75 94 SER A C 1
ATOM 785 O O . SER A 1 94 ? -2.861 6.257 -0.749 1.00 93.75 94 SER A O 1
ATOM 787 N N . PHE A 1 95 ? -2.835 7.188 -2.795 1.00 94.31 95 PHE A N 1
ATOM 788 C CA . PHE A 1 95 ? -1.390 7.079 -2.986 1.00 94.31 95 PHE A CA 1
ATOM 789 C C . PHE A 1 95 ? -0.727 8.453 -2.999 1.00 94.31 95 PHE A C 1
ATOM 791 O O . PHE A 1 95 ? -1.326 9.426 -3.456 1.00 94.31 95 PHE A O 1
ATOM 798 N N . GLY A 1 96 ? 0.502 8.551 -2.494 1.00 92.38 96 GLY A N 1
ATOM 799 C CA . GLY A 1 96 ? 1.254 9.805 -2.479 1.00 92.38 96 GLY A CA 1
ATOM 800 C C . GLY A 1 96 ? 2.684 9.659 -1.964 1.00 92.38 96 GLY A C 1
ATOM 801 O O . GLY A 1 96 ? 3.052 8.645 -1.366 1.00 92.38 96 GLY A O 1
ATOM 802 N N . LYS A 1 97 ? 3.502 10.688 -2.204 1.00 89.38 97 LYS A N 1
ATOM 803 C CA . LYS A 1 97 ? 4.879 10.775 -1.701 1.00 89.38 97 LYS A CA 1
ATOM 804 C C . LYS A 1 97 ? 4.918 11.486 -0.351 1.00 89.38 97 LYS A C 1
ATOM 806 O O . LYS A 1 97 ? 4.354 12.565 -0.202 1.00 89.38 97 LYS A O 1
ATOM 811 N N . TYR A 1 98 ? 5.639 10.902 0.600 1.00 85.31 98 TYR A N 1
ATOM 812 C CA . TYR A 1 98 ? 5.875 11.458 1.932 1.00 85.31 98 TYR A CA 1
ATOM 813 C C . TYR A 1 98 ? 7.329 11.206 2.334 1.00 85.31 98 TYR A C 1
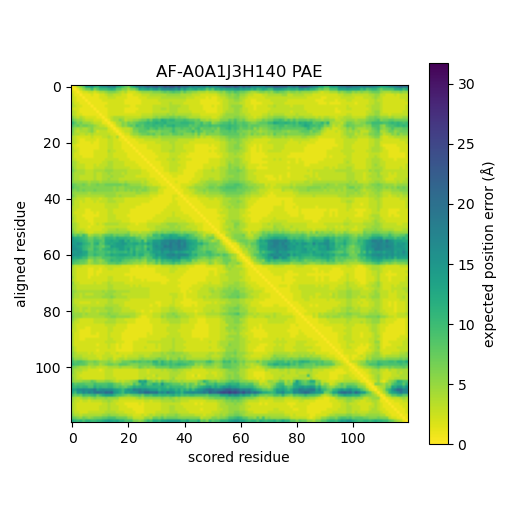ATOM 815 O O . TYR A 1 98 ? 7.728 10.045 2.441 1.00 85.31 98 TYR A O 1
ATOM 823 N N . ASN A 1 99 ? 8.108 12.268 2.571 1.00 77.94 99 ASN A N 1
ATOM 824 C CA . ASN A 1 99 ? 9.506 12.207 3.033 1.00 77.94 99 ASN A CA 1
ATOM 825 C C . ASN A 1 99 ? 10.325 11.104 2.321 1.00 77.94 99 ASN A C 1
ATOM 827 O O . ASN A 1 99 ? 10.797 10.162 2.957 1.00 77.94 99 ASN A O 1
ATOM 831 N N . ASP A 1 100 ? 10.401 11.182 0.988 1.00 79.62 100 ASP A N 1
ATOM 832 C CA . ASP A 1 100 ? 11.115 10.253 0.087 1.00 79.62 100 ASP A CA 1
ATOM 833 C C . ASP A 1 100 ? 10.570 8.818 -0.010 1.00 79.62 100 ASP A C 1
ATOM 835 O O . ASP A 1 100 ? 11.172 7.958 -0.658 1.00 79.62 100 ASP A O 1
ATOM 839 N N . SER A 1 101 ? 9.419 8.539 0.602 1.00 84.00 101 SER A N 1
ATOM 840 C CA . SER A 1 101 ? 8.736 7.248 0.500 1.00 84.00 101 SER A CA 1
ATOM 841 C C . SER A 1 101 ? 7.436 7.366 -0.287 1.00 84.00 101 SER A C 1
ATOM 843 O O . SER A 1 101 ? 6.681 8.327 -0.126 1.00 84.00 101 SER A O 1
ATOM 845 N N . PHE A 1 102 ? 7.163 6.371 -1.129 1.00 91.38 102 PHE A N 1
ATOM 846 C CA . PHE A 1 102 ? 5.870 6.240 -1.784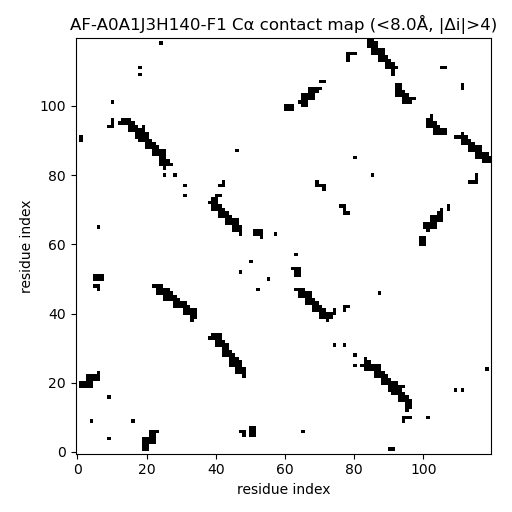 1.00 91.38 102 PHE A CA 1
ATOM 847 C C . PHE A 1 102 ? 4.939 5.405 -0.909 1.00 91.38 102 PHE A C 1
ATOM 849 O O . PHE A 1 102 ? 5.298 4.303 -0.478 1.00 91.38 102 PHE A O 1
ATOM 856 N N . GLN A 1 103 ? 3.769 5.960 -0.600 1.00 94.25 103 GLN A N 1
ATOM 857 C CA . GLN A 1 103 ? 2.855 5.391 0.377 1.00 94.25 103 GLN A CA 1
ATOM 858 C C . GLN A 1 103 ? 1.449 5.222 -0.186 1.00 94.25 103 GLN A C 1
ATOM 860 O O . GLN A 1 103 ? 0.967 6.073 -0.930 1.00 94.25 103 GLN A O 1
ATOM 865 N N . GLY A 1 104 ? 0.791 4.142 0.229 1.00 93.69 104 GLY A N 1
ATOM 866 C CA . GLY A 1 104 ? -0.632 3.895 0.034 1.00 93.69 104 GLY A CA 1
ATOM 867 C C . GLY A 1 104 ? -1.353 3.938 1.378 1.00 93.69 104 GLY A C 1
ATOM 868 O O . GLY A 1 104 ? -0.881 3.358 2.351 1.00 93.69 104 GLY A O 1
ATOM 869 N N . HIS A 1 105 ? -2.497 4.606 1.451 1.00 93.00 105 HIS A N 1
ATOM 870 C CA . HIS A 1 105 ? -3.272 4.766 2.680 1.00 93.00 105 HIS A CA 1
ATOM 871 C C . HIS A 1 105 ? -4.679 4.211 2.502 1.00 93.00 105 HIS A C 1
ATOM 873 O O . HIS A 1 105 ? -5.394 4.583 1.564 1.00 93.00 105 HIS A O 1
ATOM 879 N N . TYR A 1 106 ? -5.074 3.330 3.421 1.00 86.25 106 TYR A N 1
ATOM 880 C CA . TYR A 1 106 ? -6.445 2.846 3.527 1.00 86.25 106 TYR A CA 1
ATOM 881 C C . TYR A 1 106 ? -7.366 3.975 4.007 1.00 86.25 106 TYR A C 1
ATOM 883 O O . TYR A 1 106 ? -7.149 4.550 5.077 1.00 86.25 106 TYR A O 1
ATOM 891 N N . LEU A 1 107 ? -8.406 4.286 3.228 1.00 77.38 107 LEU A N 1
ATOM 892 C CA . LEU A 1 107 ? -9.413 5.289 3.573 1.00 77.38 107 LEU A CA 1
ATOM 893 C C . LEU A 1 107 ? -10.709 4.603 4.016 1.00 77.38 107 LEU A C 1
ATOM 895 O O . LEU A 1 107 ? -11.509 4.153 3.195 1.00 77.38 107 LEU A O 1
ATOM 899 N N . GLU A 1 108 ? -10.945 4.588 5.326 1.00 66.00 108 GLU A N 1
ATOM 900 C CA . GLU A 1 108 ? -12.110 3.950 5.960 1.00 66.00 108 GLU A CA 1
ATOM 901 C C . GLU A 1 108 ? -13.461 4.472 5.429 1.00 66.00 108 GLU A C 1
ATOM 903 O O . GLU A 1 108 ? -14.456 3.757 5.432 1.00 66.00 108 GLU A O 1
ATOM 908 N N . THR A 1 109 ? -13.500 5.696 4.896 1.00 61.59 109 THR A N 1
ATOM 909 C CA . THR A 1 109 ? -14.729 6.358 4.437 1.00 61.59 109 THR A CA 1
ATOM 910 C C . THR A 1 109 ? -15.054 6.170 2.946 1.00 61.59 109 THR A C 1
ATOM 912 O O . THR A 1 109 ? -16.074 6.685 2.493 1.00 61.59 109 THR A O 1
ATOM 915 N N . GLN A 1 110 ? -14.226 5.474 2.146 1.00 64.94 110 GLN A N 1
ATOM 916 C CA . GLN A 1 110 ? -14.305 5.558 0.669 1.00 64.94 110 GLN A CA 1
ATOM 917 C C . GLN A 1 110 ? -14.453 4.235 -0.108 1.00 64.94 110 GLN A C 1
ATOM 919 O O . GLN A 1 110 ? -14.060 4.167 -1.275 1.00 64.94 110 GLN A O 1
ATOM 924 N N . TYR A 1 111 ? -15.080 3.201 0.463 1.00 82.25 111 TYR A N 1
ATOM 925 C CA . TYR A 1 111 ? -15.202 1.881 -0.191 1.00 82.25 111 TYR A CA 1
ATOM 926 C C . TYR A 1 111 ? -13.830 1.259 -0.528 1.00 82.25 111 TYR A C 1
ATOM 928 O O . TYR A 1 111 ? -13.695 0.542 -1.527 1.00 82.25 111 TYR A O 1
ATOM 936 N N . CYS A 1 112 ? -12.806 1.570 0.278 1.00 89.81 112 CYS A N 1
ATOM 937 C CA . CYS A 1 112 ? -11.517 0.894 0.201 1.00 89.81 112 CYS A CA 1
ATOM 938 C C . CYS A 1 112 ? -11.704 -0.581 0.537 1.00 89.81 112 CYS A C 1
ATOM 940 O O . CYS A 1 112 ? -12.450 -0.933 1.446 1.00 89.81 112 CYS A O 1
ATOM 942 N N . SER A 1 113 ? -11.029 -1.450 -0.199 1.00 92.62 113 SER A N 1
ATOM 943 C CA . SER A 1 113 ? -11.051 -2.891 0.059 1.00 92.62 113 SER A CA 1
ATOM 944 C C . SER A 1 113 ? -9.726 -3.497 -0.360 1.00 92.62 113 SER A C 1
ATOM 946 O O . SER A 1 113 ? -9.009 -2.936 -1.189 1.00 92.62 113 SER A O 1
ATOM 948 N N . TRP A 1 114 ? -9.379 -4.624 0.237 1.00 95.25 114 TRP A N 1
ATOM 949 C CA . TRP A 1 114 ? -8.151 -5.339 -0.060 1.00 95.25 114 TRP A CA 1
ATOM 950 C C . TRP A 1 114 ? -8.443 -6.833 -0.134 1.00 95.25 114 TRP A C 1
ATOM 952 O O . TRP A 1 114 ? -9.412 -7.315 0.453 1.00 95.25 114 TRP A O 1
ATOM 962 N N . ALA A 1 115 ? -7.609 -7.558 -0.870 1.00 96.62 115 ALA A N 1
ATOM 963 C CA . ALA A 1 115 ? -7.646 -9.011 -0.915 1.00 96.62 115 ALA A CA 1
ATOM 964 C C . ALA A 1 115 ? -6.219 -9.550 -0.868 1.00 96.62 115 ALA A C 1
ATOM 966 O O . ALA A 1 115 ? -5.344 -9.060 -1.580 1.00 96.62 115 ALA A O 1
ATOM 967 N N . LEU A 1 116 ? -6.000 -10.548 -0.017 1.00 97.19 116 LEU A N 1
ATOM 968 C CA . LEU A 1 116 ? -4.735 -11.261 0.087 1.00 97.19 116 LEU A CA 1
ATOM 969 C C . LEU A 1 116 ? -4.872 -12.599 -0.645 1.00 97.19 116 LEU A C 1
ATOM 971 O O . LEU A 1 116 ? -5.797 -13.361 -0.361 1.00 97.19 116 LEU A O 1
ATOM 975 N N . LEU A 1 117 ? -3.958 -12.880 -1.567 1.00 97.38 117 LEU A N 1
ATOM 976 C CA . LEU A 1 117 ? -3.881 -14.136 -2.305 1.00 97.38 117 LEU A CA 1
ATOM 977 C C . LEU A 1 117 ? -2.578 -14.862 -1.954 1.00 97.38 117 LEU A C 1
ATOM 979 O O . LEU A 1 117 ? -1.559 -14.225 -1.683 1.00 97.38 117 LEU A O 1
ATOM 983 N N . SER A 1 118 ? -2.619 -16.196 -1.963 1.00 95.69 118 SER A N 1
ATOM 984 C CA . SER A 1 118 ? -1.421 -17.024 -1.779 1.00 95.69 118 SER A CA 1
ATOM 985 C C . SER A 1 118 ? -0.418 -16.767 -2.901 1.00 95.69 118 SER A C 1
ATOM 987 O O . SER A 1 118 ? -0.812 -16.711 -4.064 1.00 95.69 118 SER A O 1
ATOM 989 N N . GLY A 1 119 ? 0.858 -16.638 -2.533 1.00 90.31 119 GLY A N 1
ATOM 990 C CA . GLY A 1 119 ? 1.978 -16.598 -3.479 1.00 90.31 119 GLY A CA 1
ATOM 991 C C . GLY A 1 119 ? 2.565 -17.963 -3.869 1.00 90.31 119 GLY A C 1
ATOM 992 O O . GLY A 1 119 ? 3.416 -17.993 -4.754 1.00 90.31 119 GLY A O 1
ATOM 993 N N . ASP A 1 120 ? 2.144 -19.057 -3.216 1.00 85.19 120 ASP A N 1
ATOM 994 C CA . ASP A 1 120 ? 2.453 -20.435 -3.661 1.00 85.19 120 ASP A CA 1
ATOM 995 C C . ASP A 1 120 ? 1.522 -20.888 -4.780 1.00 85.19 120 ASP A C 1
ATOM 997 O O . ASP A 1 120 ? 0.307 -20.585 -4.656 1.00 85.19 120 ASP A O 1
#

Solvent-accessible surface area (backbone atoms only — not comparable to full-atom values): 6917 Å² total; per-residue (Å²): 131,93,61,80,41,54,65,44,68,62,66,70,48,93,57,70,42,72,58,43,26,36,60,25,34,29,73,46,70,57,73,74,45,78,40,74,97,73,67,25,26,36,35,47,36,32,27,29,45,98,78,29,29,80,91,59,90,51,98,93,46,88,56,52,43,41,40,33,42,42,70,30,88,44,68,86,80,47,92,76,77,90,48,75,50,22,33,40,39,41,36,30,27,34,33,38,80,53,95,77,38,46,34,35,37,60,40,92,88,62,80,42,50,72,49,81,42,80,57,121

Sequence (120 aa):
EDRLQTIEELSYVPQSIPKACTVGVVIDSTNAYFEETKNKYVKKIKLVDDTYNTSRYNPHQKYSYLTVFFYSPKPEDLPNPRRIGDILYLRRFSFGKYNDSFQGHYLETQYCSWALLSGD

Radius of gyration: 13.7 Å; Cα contacts (8 Å, |Δi|>4): 279; chains: 1; bounding box: 33×35×35 Å

Organism: Noccaea caerulescens (NCBI:txid107243)

InterPro domains:
  IPR011564 Telomeric single stranded DNA binding POT1/Cdc13 [PF02765] (20-120)
  IPR012340 Nucleic acid-binding, OB-fold [G3DSA:2.40.50.140] (14-120)
  IPR012340 Nucleic acid-binding, OB-fold [SSF50249] (22-119)

Foldseek 3Di:
DADEDFPVRCAPDQDKDFFHKYKFFWQDKDQWDADVVVLWTKIKTKGADPNQAPVDDDPLAPHSTEIEIDTHNDSVVDDDDPDGQKMKIKGGWIWHDDPRHTYTYDDPPTPIDMDIGDRD

Nearest PDB structures (foldseek):
  1xjv-assembly1_A  TM=8.640E-01  e=7.374E-06  Homo sapiens
  8sok-assembly1_D  TM=8.427E-01  e=4.433E-06  Homo sapiens
  3kjp-assembly1_A  TM=8.631E-01  e=8.738E-06  Homo sapiens
  1k8g-assembly3_C  TM=8.766E-01  e=1.035E-05  Sterkiella nova
  3kjo-assembly1_A  TM=8.654E-01  e=1.374E-05  Homo sapiens